Protein AF-Q85T94-F1 (afdb_monomer_lite)

Organism: NCBI:txid198716

Radius of gyration: 18.17 Å; chains: 1; bounding box: 43×25×51 Å

Sequence (126 aa):
LFFVSFFWAFFHSSLSPAIELGASWPPMGIIAFNPFQIPLLNTAILLASGVTVTWAHHSLMENNHSQTTQGLFFPELLGIYFTILQAYEYIEAPFTIADSVYGSTFFMATGFHGVHVLIGTTFLLI

Secondary structure (DSSP, 8-state):
-HHHHHHHHHHHHHHS--GGGTSSSSPTT--PPPTTTHHHHHHHHHHHHHHHHHHHHHHHHTT-HHHHHHHHHHHHHHHHHHHHHHHHHHHS-SS-TTSHHHHHHHHHHHHHHHHHHHHHHHHHH-

pLDDT: mean 96.87, std 2.61, range [79.0, 98.69]

Foldseek 3Di:
DVLVVLVVLVCVCAVQPDVVQVRHPPGPPADDDDCPPLVVVLVVLVVVLVVLCVQLVVCVVVVNVVSNVVSLVSNLVSLVVSLVSLVVCQVPGPDACPRPSVRVSVCVSVVVVNVVSVVVSVVSVD

InterPro domains:
  IPR000298 Cytochrome c oxidase subunit III-like [PF00510] (1-126)
  IPR000298 Cytochro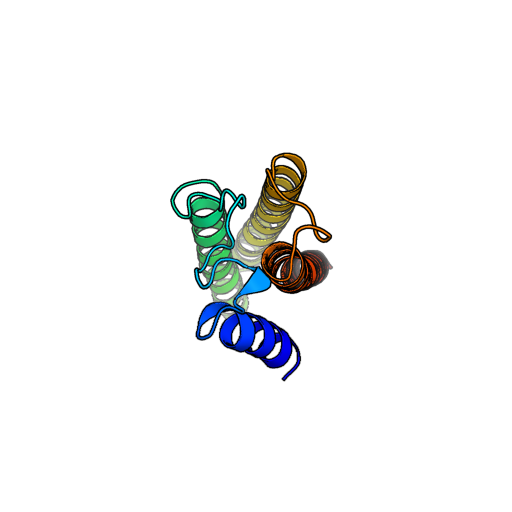me c oxidase subunit III-like [PS50253] (1-126)
  IPR013833 Cytochrome c oxidase, subunit III, 4-helical bundle [G3DSA:1.20.120.80] (1-126)
  IPR024791 Cytochrome c oxidase subunit III [PTHR11403] (1-126)
  IPR033945 Cytochrome c oxidase subunit III domain [cd01665] (8-126)
  IPR035973 Cytochrome c oxidase subunit III-like superfamily [SSF81452] (1-126)

Structure (mmCIF, N/CA/C/O backbone):
data_AF-Q85T94-F1
#
_entry.id   AF-Q85T94-F1
#
loop_
_atom_site.group_PDB
_atom_site.id
_atom_site.type_symbol
_atom_site.label_atom_id
_atom_site.label_alt_id
_atom_site.label_comp_id
_atom_site.label_asym_id
_atom_site.label_entity_id
_atom_site.label_seq_id
_atom_site.pdbx_PDB_ins_code
_atom_site.Cartn_x
_atom_site.Cartn_y
_atom_site.Cartn_z
_atom_site.occupancy
_atom_site.B_iso_or_equiv
_atom_site.auth_seq_id
_atom_site.auth_comp_id
_atom_site.auth_asym_id
_atom_site.auth_atom_id
_atom_site.pdbx_PDB_model_num
ATOM 1 N N . LEU A 1 1 ? 11.370 -11.922 7.538 1.00 84.56 1 LEU A N 1
ATOM 2 C CA . LEU A 1 1 ? 12.243 -12.377 6.426 1.00 84.56 1 LEU A CA 1
ATOM 3 C C . LEU A 1 1 ? 11.520 -12.430 5.080 1.00 84.56 1 LEU A C 1
ATOM 5 O O . LEU A 1 1 ? 12.123 -12.008 4.108 1.00 84.56 1 LEU A O 1
ATOM 9 N N . PHE A 1 2 ? 10.250 -12.856 5.012 1.00 95.25 2 PHE A N 1
ATOM 10 C CA . PHE A 1 2 ? 9.493 -12.936 3.751 1.00 95.25 2 PHE A CA 1
ATOM 11 C C . PHE A 1 2 ? 9.522 -11.640 2.911 1.00 95.25 2 PHE A C 1
ATOM 13 O O . PHE A 1 2 ? 10.172 -11.617 1.872 1.00 95.25 2 PHE A O 1
ATOM 20 N N . PHE A 1 3 ? 8.952 -10.526 3.391 1.00 96.50 3 PHE A N 1
ATOM 21 C CA . PHE A 1 3 ? 8.968 -9.256 2.641 1.00 96.50 3 PHE A CA 1
ATOM 22 C C . PHE A 1 3 ? 10.371 -8.692 2.383 1.00 96.50 3 PHE A C 1
ATOM 24 O O . PHE A 1 3 ? 10.596 -8.061 1.355 1.00 96.50 3 PHE A O 1
ATOM 31 N N . VAL A 1 4 ? 11.336 -8.957 3.272 1.00 97.69 4 VAL A N 1
ATOM 32 C CA . VAL A 1 4 ? 12.732 -8.520 3.088 1.00 97.69 4 VAL A CA 1
ATOM 33 C C . VAL A 1 4 ? 13.315 -9.080 1.789 1.00 97.69 4 VAL A C 1
ATOM 35 O O . VAL A 1 4 ? 14.075 -8.382 1.128 1.00 97.69 4 VAL A O 1
ATOM 38 N N . SER A 1 5 ? 12.921 -10.289 1.377 1.00 97.00 5 SER A N 1
ATOM 39 C CA . SER A 1 5 ? 13.360 -10.860 0.098 1.00 97.00 5 SER A CA 1
ATOM 40 C C . SER A 1 5 ? 12.849 -10.072 -1.117 1.00 97.00 5 SER A C 1
ATOM 42 O O . SER A 1 5 ? 13.618 -9.826 -2.043 1.00 97.00 5 SER A O 1
ATOM 44 N N . PHE A 1 6 ? 11.601 -9.589 -1.089 1.00 97.00 6 PHE A N 1
ATOM 45 C CA . PHE A 1 6 ? 11.049 -8.750 -2.158 1.00 97.00 6 PHE A CA 1
ATOM 46 C C . PHE A 1 6 ? 11.714 -7.375 -2.206 1.00 97.00 6 PHE A C 1
ATOM 48 O O . PHE A 1 6 ? 12.089 -6.913 -3.282 1.00 97.00 6 PHE A O 1
ATOM 55 N N . PHE A 1 7 ? 11.935 -6.751 -1.045 1.00 97.44 7 PHE A N 1
ATOM 56 C CA . PHE A 1 7 ? 12.685 -5.497 -0.971 1.00 97.44 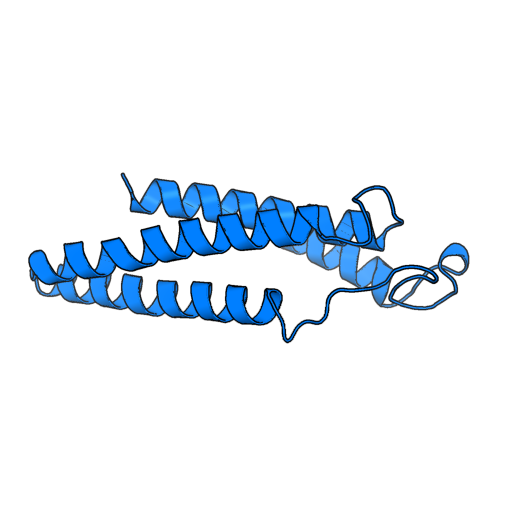7 PHE A CA 1
ATOM 57 C C . PHE A 1 7 ? 14.119 -5.670 -1.464 1.00 97.44 7 PHE A C 1
ATOM 59 O O . PHE A 1 7 ? 14.617 -4.826 -2.202 1.00 97.44 7 PHE A O 1
ATOM 66 N N . TRP A 1 8 ? 14.775 -6.774 -1.110 1.00 98.00 8 TRP A N 1
ATOM 67 C CA . TRP A 1 8 ? 16.114 -7.065 -1.602 1.00 98.00 8 TRP A CA 1
ATOM 68 C C . TRP A 1 8 ? 16.138 -7.207 -3.128 1.00 98.00 8 TRP A C 1
ATOM 70 O O . TRP A 1 8 ? 16.974 -6.574 -3.767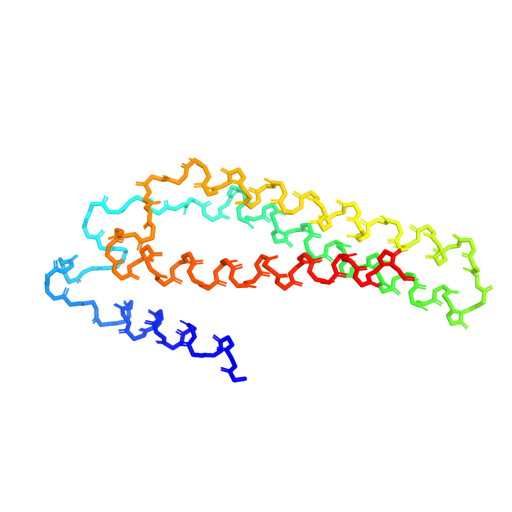 1.00 98.00 8 TRP A O 1
ATOM 80 N N . ALA A 1 9 ? 15.196 -7.945 -3.723 1.00 97.50 9 ALA A N 1
ATOM 81 C CA . ALA A 1 9 ? 15.084 -8.066 -5.177 1.00 97.50 9 ALA A CA 1
ATOM 82 C C . ALA A 1 9 ? 14.865 -6.703 -5.868 1.00 97.50 9 ALA A C 1
ATOM 84 O O . ALA A 1 9 ? 15.521 -6.403 -6.870 1.00 97.50 9 ALA A O 1
ATOM 85 N N . PHE A 1 10 ? 14.001 -5.852 -5.304 1.00 98.06 10 PHE A N 1
ATOM 86 C CA . PHE A 1 10 ? 13.780 -4.485 -5.784 1.00 98.06 10 PHE A CA 1
ATOM 87 C C . PHE A 1 10 ? 15.051 -3.631 -5.699 1.00 98.06 10 PHE A C 1
ATOM 89 O O . PHE A 1 10 ? 15.449 -3.019 -6.690 1.00 98.06 10 PHE A O 1
ATOM 96 N N . PHE A 1 11 ? 15.723 -3.595 -4.545 1.00 98.06 11 PHE A N 1
ATOM 97 C CA . PHE A 1 11 ? 16.928 -2.781 -4.358 1.00 98.06 11 PHE A CA 1
ATOM 98 C C . PHE A 1 11 ? 18.100 -3.278 -5.199 1.00 98.06 11 PHE A C 1
ATOM 100 O O . PHE A 1 11 ? 18.819 -2.466 -5.771 1.00 98.06 11 PHE A O 1
ATOM 107 N N . HIS A 1 12 ? 18.270 -4.593 -5.333 1.00 97.25 12 HIS A N 1
ATOM 108 C CA . HIS A 1 12 ? 19.293 -5.166 -6.203 1.00 97.25 12 HIS A CA 1
ATOM 109 C C . HIS A 1 12 ? 19.117 -4.697 -7.654 1.00 97.25 12 HIS A C 1
ATOM 111 O O . HIS A 1 12 ? 20.083 -4.277 -8.285 1.00 97.25 12 HIS A O 1
ATOM 117 N N . SER A 1 13 ? 17.875 -4.701 -8.147 1.00 96.31 13 SER A N 1
ATOM 118 C CA . SER A 1 13 ? 17.554 -4.338 -9.533 1.00 96.31 13 SER A CA 1
ATOM 119 C C . SER A 1 13 ? 17.557 -2.827 -9.786 1.00 96.31 13 SER A C 1
ATOM 121 O O . SER A 1 13 ? 17.919 -2.387 -10.873 1.00 96.31 13 SER A O 1
ATOM 123 N N . SER A 1 14 ? 17.161 -2.025 -8.793 1.00 96.94 14 SER A N 1
ATOM 124 C CA . SER A 1 14 ? 17.019 -0.568 -8.933 1.00 96.94 14 SER A CA 1
ATOM 125 C C . SER A 1 14 ? 18.298 0.220 -8.654 1.00 96.94 14 SER A C 1
ATOM 127 O O . SER A 1 14 ? 18.511 1.255 -9.279 1.00 96.94 14 SER A O 1
ATOM 129 N N . LEU A 1 15 ? 19.162 -0.250 -7.746 1.00 97.38 15 LEU A N 1
ATOM 130 C CA . LEU A 1 15 ? 20.400 0.454 -7.382 1.00 97.38 15 LEU A CA 1
ATOM 131 C C . LEU A 1 15 ? 21.542 0.228 -8.381 1.00 97.38 15 LEU A C 1
ATOM 133 O O . LEU A 1 15 ? 22.459 1.041 -8.446 1.00 97.38 15 LEU A O 1
ATOM 137 N N . SER A 1 16 ? 21.490 -0.857 -9.156 1.00 95.94 16 SER A N 1
ATOM 138 C CA . SER A 1 16 ? 22.441 -1.143 -10.235 1.00 95.94 16 SER A CA 1
ATOM 139 C C . SER A 1 16 ? 21.705 -1.691 -11.468 1.00 95.94 16 SER A C 1
ATOM 141 O O . SER A 1 16 ? 21.829 -2.8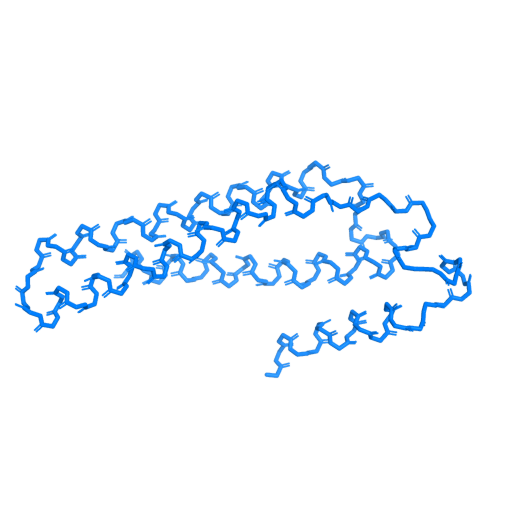83 -11.764 1.00 95.94 16 SER A O 1
ATOM 143 N N . PRO A 1 17 ? 20.922 -0.856 -12.184 1.00 95.12 17 PRO A N 1
ATOM 144 C CA . PRO A 1 17 ? 20.113 -1.312 -13.310 1.00 95.12 17 PRO A CA 1
ATOM 145 C C . PRO A 1 17 ? 20.972 -1.914 -14.422 1.00 95.12 17 PRO A C 1
ATOM 147 O O . PRO A 1 17 ? 21.982 -1.336 -14.826 1.00 95.12 17 PRO A O 1
ATOM 150 N N . ALA A 1 18 ? 20.550 -3.071 -14.930 1.00 94.06 18 ALA A N 1
ATOM 151 C CA . ALA A 1 18 ? 21.230 -3.748 -16.027 1.00 94.06 18 ALA A CA 1
ATOM 152 C C . ALA A 1 18 ? 21.216 -2.894 -17.313 1.00 94.06 18 ALA A C 1
ATOM 154 O O . ALA A 1 18 ? 20.323 -2.065 -17.525 1.00 94.06 18 ALA A O 1
ATOM 155 N N . ILE A 1 19 ? 22.201 -3.096 -18.191 1.00 94.12 19 ILE A N 1
ATOM 156 C CA . ILE A 1 19 ? 22.352 -2.303 -19.425 1.00 94.12 19 ILE A CA 1
ATOM 157 C C . ILE A 1 19 ? 21.159 -2.536 -20.359 1.00 94.12 19 ILE A C 1
ATOM 159 O O . ILE A 1 19 ? 20.683 -1.607 -21.007 1.00 94.12 19 ILE A O 1
ATOM 163 N N . GLU A 1 20 ? 20.614 -3.750 -20.354 1.00 92.50 20 GLU A N 1
ATOM 164 C CA . GLU A 1 20 ? 19.430 -4.171 -21.102 1.00 92.50 20 GLU A CA 1
ATOM 165 C C . GLU A 1 20 ? 18.166 -3.393 -20.697 1.00 92.50 20 GLU A C 1
ATOM 167 O O . GLU A 1 20 ? 17.220 -3.319 -21.476 1.00 92.50 20 GLU A O 1
ATOM 172 N N . LEU A 1 21 ? 18.154 -2.779 -19.506 1.00 90.56 21 LEU A N 1
ATOM 173 C CA . LEU A 1 21 ? 17.069 -1.918 -19.015 1.00 90.56 21 LEU A CA 1
ATOM 174 C C . LEU A 1 21 ? 17.268 -0.433 -19.376 1.00 90.56 21 LEU A C 1
ATOM 176 O O . LEU A 1 21 ? 16.432 0.403 -19.028 1.00 90.56 21 LEU A O 1
ATOM 180 N N . GLY A 1 22 ? 18.373 -0.094 -20.050 1.00 90.88 22 GLY A N 1
ATOM 181 C CA . GLY A 1 22 ? 18.784 1.278 -20.353 1.00 90.88 22 GLY A CA 1
ATOM 182 C C . GLY A 1 22 ? 19.710 1.906 -19.307 1.00 90.88 22 GLY A C 1
ATOM 183 O O . GLY A 1 22 ? 19.925 3.114 -19.355 1.00 90.88 22 GLY A O 1
ATOM 184 N N . ALA A 1 23 ? 20.246 1.114 -18.364 1.00 93.25 23 ALA A N 1
ATOM 185 C CA . ALA A 1 23 ? 21.072 1.584 -17.243 1.00 93.25 23 ALA A CA 1
ATOM 186 C C . ALA A 1 23 ? 20.402 2.690 -16.391 1.00 93.25 23 ALA A C 1
ATOM 188 O O . ALA A 1 23 ? 21.077 3.505 -15.761 1.00 93.25 23 ALA A O 1
ATOM 189 N N . SER A 1 24 ? 19.064 2.715 -16.363 1.00 95.19 24 SER A N 1
ATOM 190 C CA . SER A 1 24 ? 18.251 3.661 -15.598 1.00 95.19 24 SER A CA 1
ATOM 191 C C . SER A 1 24 ? 17.143 2.954 -14.822 1.00 95.19 24 SER A C 1
ATOM 193 O O . SER A 1 24 ? 16.726 1.846 -15.164 1.00 95.19 24 SER A O 1
ATOM 195 N N . TRP A 1 25 ? 16.648 3.618 -13.777 1.00 96.06 25 TRP A N 1
ATOM 196 C CA . TRP A 1 25 ? 15.478 3.181 -13.023 1.00 96.06 25 TRP A CA 1
ATOM 197 C C . TRP A 1 25 ? 14.481 4.342 -12.871 1.00 96.06 25 TRP A C 1
ATOM 199 O O . TRP A 1 25 ? 14.880 5.394 -12.366 1.00 96.06 25 TRP A O 1
ATOM 209 N N . PRO A 1 26 ? 13.200 4.185 -13.255 1.00 96.69 26 PRO A N 1
ATOM 210 C CA . PRO A 1 26 ? 12.595 3.007 -13.888 1.00 96.69 26 PRO A CA 1
ATOM 211 C C . PRO A 1 26 ? 13.237 2.637 -15.245 1.00 96.69 26 PRO A C 1
ATOM 213 O O . PRO A 1 26 ? 13.871 3.496 -15.871 1.00 96.69 26 PRO A O 1
ATOM 216 N N . PRO A 1 27 ? 13.110 1.372 -15.695 1.00 95.81 27 PRO A N 1
ATOM 217 C CA . PRO A 1 27 ? 13.572 0.953 -17.017 1.00 95.81 27 PRO A CA 1
ATOM 218 C C . PRO A 1 27 ? 12.952 1.782 -18.145 1.00 95.81 27 PRO A C 1
ATOM 220 O O . PRO A 1 27 ? 11.819 2.261 -18.033 1.00 95.81 27 PRO A O 1
ATOM 223 N N . MET A 1 28 ? 13.678 1.929 -19.253 1.00 90.06 28 MET A N 1
ATOM 224 C CA . MET A 1 28 ? 13.192 2.672 -20.419 1.00 90.06 28 MET A CA 1
ATOM 225 C C . MET A 1 28 ? 11.851 2.107 -20.921 1.00 90.06 28 MET A C 1
ATOM 227 O O . MET A 1 28 ? 11.716 0.906 -21.130 1.00 90.06 28 MET A O 1
ATOM 231 N N . GLY A 1 29 ? 10.861 2.982 -21.126 1.00 91.06 29 GLY A N 1
ATOM 232 C CA . GLY A 1 29 ? 9.518 2.606 -21.588 1.00 91.06 29 GLY A CA 1
ATOM 233 C C . GLY A 1 29 ? 8.504 2.329 -20.474 1.00 91.06 29 GLY A C 1
ATOM 234 O O . GLY A 1 29 ? 7.309 2.297 -20.755 1.00 91.06 29 GLY A O 1
ATOM 235 N N . ILE A 1 30 ? 8.938 2.208 -19.214 1.00 95.88 30 ILE A N 1
ATOM 236 C CA . ILE A 1 30 ? 8.031 2.087 -18.067 1.00 95.88 30 ILE A CA 1
ATOM 237 C C . ILE A 1 30 ? 7.583 3.472 -17.595 1.00 95.88 30 ILE A C 1
ATOM 239 O O . ILE A 1 30 ? 8.402 4.322 -17.240 1.00 95.88 30 ILE A O 1
ATOM 243 N N . ILE A 1 31 ? 6.267 3.673 -17.521 1.00 96.12 31 ILE A N 1
ATOM 244 C CA . ILE A 1 31 ? 5.651 4.855 -16.911 1.00 96.12 31 ILE A CA 1
ATOM 245 C C . ILE A 1 31 ? 5.226 4.482 -15.488 1.00 96.12 31 ILE A C 1
ATOM 247 O O . ILE A 1 31 ? 4.241 3.779 -15.286 1.00 96.12 31 ILE A O 1
ATOM 251 N N . ALA A 1 32 ? 5.993 4.925 -14.494 1.00 95.38 32 ALA A N 1
ATOM 252 C CA . ALA A 1 32 ? 5.689 4.665 -13.089 1.00 95.38 32 ALA A CA 1
ATOM 253 C C . ALA A 1 32 ? 4.477 5.478 -12.600 1.00 95.38 32 ALA A C 1
ATOM 255 O O . ALA A 1 32 ? 4.229 6.591 -13.071 1.00 95.38 32 ALA A O 1
ATOM 256 N N . PHE A 1 33 ? 3.763 4.952 -11.601 1.00 95.19 33 PHE A N 1
ATOM 257 C CA . PHE A 1 33 ? 2.690 5.689 -10.933 1.00 95.19 33 PHE A CA 1
ATOM 258 C C . PHE A 1 33 ? 3.197 6.955 -10.242 1.00 95.19 33 PHE A C 1
ATOM 260 O O . PHE A 1 33 ? 4.299 6.994 -9.691 1.00 95.19 33 PHE A O 1
ATOM 267 N N . ASN A 1 34 ? 2.346 7.982 -10.206 1.00 96.94 34 ASN A N 1
ATOM 268 C CA . ASN A 1 34 ? 2.592 9.158 -9.386 1.00 96.94 34 ASN A CA 1
ATOM 269 C C . ASN A 1 34 ? 2.295 8.826 -7.909 1.00 96.94 34 ASN A C 1
ATOM 271 O O . ASN A 1 34 ? 1.138 8.552 -7.573 1.00 96.94 34 ASN A O 1
ATOM 275 N N . PRO A 1 35 ? 3.287 8.902 -7.003 1.00 96.69 35 PRO A N 1
ATOM 276 C CA . PRO A 1 35 ? 3.094 8.532 -5.603 1.00 96.69 35 PRO A CA 1
ATOM 277 C C . PRO A 1 35 ? 2.118 9.452 -4.859 1.00 96.69 35 PRO A C 1
ATOM 279 O O . PRO A 1 35 ? 1.584 9.048 -3.835 1.00 96.69 35 PRO A O 1
ATOM 282 N N . PHE A 1 36 ? 1.848 10.663 -5.359 1.00 97.69 36 PHE A N 1
ATOM 283 C CA . PHE A 1 36 ? 0.948 11.635 -4.725 1.00 97.69 36 PHE A CA 1
ATOM 284 C C . PHE A 1 36 ? -0.536 11.450 -5.086 1.00 97.69 36 PHE A C 1
ATOM 286 O O . PHE A 1 36 ? -1.363 12.275 -4.702 1.00 97.69 36 PHE A O 1
ATOM 293 N N . GLN A 1 37 ? -0.883 10.401 -5.834 1.00 96.69 37 GLN A N 1
ATOM 294 C CA . GLN A 1 37 ? -2.264 10.079 -6.206 1.00 96.69 37 GLN A CA 1
ATOM 295 C C . GLN A 1 37 ? -2.821 8.957 -5.310 1.00 96.69 37 GLN A C 1
ATOM 297 O O . GLN A 1 37 ? -2.787 9.062 -4.083 1.00 96.69 37 GLN A O 1
ATOM 302 N N . ILE A 1 38 ? -3.332 7.880 -5.912 1.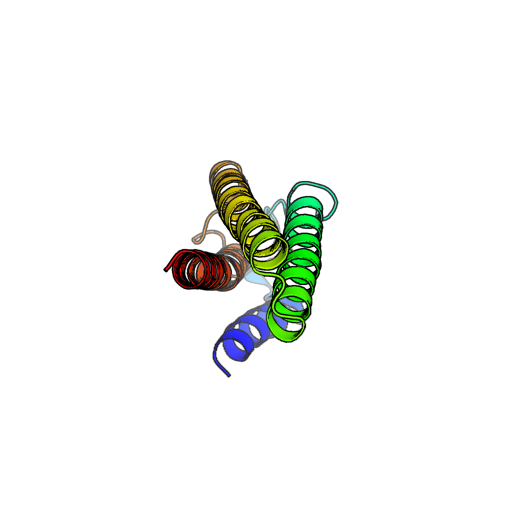00 96.81 38 ILE A N 1
ATOM 303 C CA . ILE A 1 38 ? -3.896 6.724 -5.206 1.00 96.81 38 ILE A CA 1
ATOM 304 C C . ILE A 1 38 ? -2.910 6.115 -4.188 1.00 96.81 38 ILE A C 1
ATOM 306 O O . ILE A 1 38 ? -3.356 5.850 -3.070 1.00 96.81 38 ILE A O 1
ATOM 310 N N . PRO A 1 39 ? -1.590 5.996 -4.455 1.00 98.06 39 PRO A N 1
ATOM 311 C CA . PRO A 1 39 ? -0.653 5.469 -3.458 1.00 98.06 39 PRO A CA 1
ATOM 312 C C . PRO A 1 39 ? -0.629 6.267 -2.142 1.00 98.06 39 PRO A C 1
ATOM 314 O O . PRO A 1 39 ? -0.603 5.690 -1.048 1.00 98.06 39 PRO A O 1
ATOM 317 N N . LEU A 1 40 ? -0.689 7.603 -2.220 1.00 98.38 40 LEU A N 1
ATOM 318 C CA . LEU A 1 40 ? -0.746 8.464 -1.037 1.00 98.38 40 LEU A CA 1
ATOM 319 C C . LEU A 1 40 ? -2.071 8.298 -0.290 1.00 98.38 40 LEU A C 1
ATOM 321 O O . LEU A 1 40 ? -2.077 8.213 0.939 1.00 98.38 40 LEU A O 1
ATOM 325 N N . LEU A 1 41 ? -3.185 8.212 -1.022 1.00 98.31 41 LEU A N 1
ATOM 326 C CA . LEU A 1 41 ? -4.499 7.961 -0.433 1.00 98.31 41 LEU A CA 1
ATOM 327 C C . LEU A 1 41 ? -4.527 6.615 0.308 1.00 98.31 41 LEU A C 1
ATOM 329 O O . LEU A 1 41 ? -4.946 6.565 1.462 1.00 98.31 41 LEU A O 1
ATOM 333 N N . ASN A 1 42 ? -4.010 5.551 -0.307 1.00 98.38 42 ASN A N 1
ATOM 334 C CA . ASN A 1 42 ? -3.896 4.226 0.304 1.00 98.38 42 ASN A CA 1
ATOM 335 C C . ASN A 1 42 ? -3.044 4.249 1.579 1.00 98.38 42 ASN A C 1
ATOM 337 O O . ASN A 1 42 ? -3.411 3.637 2.583 1.00 98.38 42 ASN A O 1
ATOM 341 N N . THR A 1 43 ? -1.958 5.025 1.588 1.00 98.38 43 THR A N 1
ATOM 342 C CA . THR A 1 43 ? -1.145 5.234 2.796 1.00 98.38 43 THR A CA 1
ATOM 343 C C . THR A 1 43 ? -1.953 5.914 3.904 1.00 98.38 43 THR A C 1
ATOM 345 O O . THR A 1 43 ? -1.944 5.457 5.047 1.00 98.38 43 THR A O 1
ATOM 348 N N . ALA A 1 44 ? -2.690 6.980 3.581 1.00 98.62 44 ALA A N 1
ATOM 349 C CA . ALA A 1 44 ? -3.525 7.688 4.550 1.00 98.62 44 ALA A CA 1
ATOM 350 C C . ALA A 1 44 ? -4.638 6.793 5.125 1.00 98.62 44 ALA A C 1
ATOM 352 O O . ALA A 1 44 ? -4.893 6.834 6.328 1.00 98.62 44 ALA A O 1
ATOM 353 N N . ILE A 1 45 ? -5.251 5.945 4.292 1.00 98.56 45 ILE A N 1
ATOM 354 C CA . ILE A 1 45 ? -6.273 4.969 4.698 1.00 98.56 45 ILE A CA 1
ATOM 355 C C . ILE A 1 45 ? -5.713 3.982 5.728 1.00 98.56 45 ILE A C 1
ATOM 357 O O . ILE A 1 45 ? -6.328 3.788 6.776 1.00 98.56 45 ILE A O 1
ATOM 361 N N . LEU A 1 46 ? -4.541 3.389 5.468 1.00 98.31 46 LEU A N 1
ATOM 362 C CA . LEU A 1 46 ? -3.922 2.428 6.390 1.00 98.31 46 LEU A CA 1
ATOM 363 C C . LEU A 1 46 ? -3.442 3.081 7.696 1.00 98.31 46 LEU A C 1
ATOM 365 O O . LEU A 1 46 ? -3.510 2.470 8.760 1.00 98.31 46 LEU A O 1
ATOM 369 N N . LEU A 1 47 ? -2.990 4.337 7.655 1.00 98.62 47 LEU A N 1
ATOM 370 C CA . LEU A 1 47 ? -2.662 5.076 8.878 1.00 98.62 47 LEU A CA 1
ATOM 371 C C . LEU A 1 47 ? -3.921 5.381 9.703 1.00 98.62 47 LEU A C 1
ATOM 373 O O . LEU A 1 47 ? -3.919 5.202 10.922 1.00 98.62 47 LEU A O 1
ATOM 377 N N . ALA A 1 48 ? -5.014 5.788 9.052 1.00 98.44 48 ALA A N 1
ATOM 378 C CA . ALA A 1 48 ? -6.292 6.040 9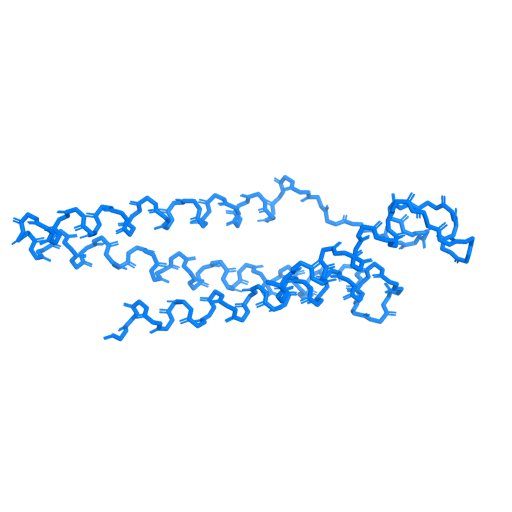.713 1.00 98.44 48 ALA A CA 1
ATOM 379 C C . ALA A 1 48 ? -6.907 4.763 10.317 1.00 98.44 48 ALA A C 1
ATOM 381 O O . ALA A 1 48 ? -7.460 4.807 11.422 1.00 98.44 48 ALA A O 1
ATOM 382 N N . SER A 1 49 ? -6.773 3.611 9.649 1.00 98.12 49 SER A N 1
ATOM 383 C CA . SER A 1 49 ? -7.205 2.325 10.213 1.00 98.12 49 SER A CA 1
ATOM 384 C C . SER A 1 49 ? -6.387 1.949 11.457 1.00 98.12 49 SER A C 1
ATOM 386 O O . SER A 1 49 ? -6.952 1.499 12.451 1.00 98.12 49 SER A O 1
ATOM 388 N N . GLY A 1 50 ? -5.082 2.243 11.470 1.00 98.19 50 GLY A N 1
ATOM 389 C CA . GLY A 1 50 ? -4.225 2.083 12.650 1.00 98.19 50 GLY A CA 1
ATOM 390 C C . GLY A 1 50 ? -4.670 2.925 13.855 1.00 98.19 50 GLY A C 1
ATOM 391 O O . GLY A 1 50 ? -4.669 2.449 14.993 1.00 98.19 50 GLY A O 1
ATOM 392 N N . VAL A 1 51 ? -5.112 4.164 13.625 1.00 98.44 51 VAL A N 1
ATOM 393 C CA . VAL A 1 51 ? -5.647 5.030 14.692 1.00 98.44 51 VAL A CA 1
ATOM 394 C C . VAL A 1 51 ? -6.963 4.477 15.242 1.00 98.44 51 VAL A C 1
ATOM 396 O O . VAL A 1 51 ? -7.139 4.384 16.457 1.00 98.44 51 VAL A O 1
ATOM 399 N N . THR A 1 52 ? -7.882 4.078 14.364 1.00 97.75 52 THR A N 1
ATOM 400 C CA . THR A 1 52 ? -9.219 3.608 14.765 1.00 97.75 52 THR A CA 1
ATOM 401 C C . THR A 1 52 ? -9.183 2.248 15.467 1.00 97.75 52 THR A C 1
ATOM 403 O O . THR A 1 52 ? -9.867 2.081 16.476 1.00 97.75 52 THR A O 1
ATOM 406 N N . VAL A 1 53 ? -8.308 1.320 15.058 1.00 98.06 53 VAL A N 1
ATOM 407 C CA . VAL A 1 53 ? -8.114 0.056 15.794 1.00 98.06 53 VAL A CA 1
ATOM 408 C C . VAL A 1 53 ? -7.468 0.286 17.166 1.00 98.06 53 VAL A C 1
ATOM 410 O O . VAL A 1 53 ? -7.816 -0.380 18.139 1.00 98.06 53 VAL A O 1
ATOM 413 N N . THR A 1 54 ? -6.577 1.278 17.286 1.00 98.25 54 THR A N 1
ATOM 414 C CA . THR A 1 54 ? -5.986 1.663 18.579 1.00 98.25 54 THR A CA 1
ATOM 415 C C . THR A 1 54 ? -7.046 2.244 19.514 1.00 98.25 54 THR A C 1
ATOM 417 O O . THR A 1 54 ? -7.087 1.895 20.694 1.00 98.25 54 THR A O 1
ATOM 420 N N . TRP A 1 55 ? -7.954 3.072 18.993 1.00 98.31 55 TRP A N 1
ATOM 421 C CA . TRP A 1 55 ? -9.119 3.546 19.742 1.00 98.31 55 TRP A CA 1
ATOM 422 C C . TRP A 1 55 ? -10.001 2.383 20.213 1.00 98.31 55 TRP A C 1
ATOM 424 O O . TRP A 1 55 ? -10.318 2.316 21.402 1.00 98.31 55 TRP A O 1
ATOM 434 N N . ALA A 1 56 ? -10.310 1.423 19.336 1.00 98.00 56 ALA A N 1
ATOM 435 C CA . ALA A 1 56 ? -11.079 0.237 19.706 1.00 98.00 56 ALA A CA 1
ATOM 436 C C . ALA A 1 56 ? -10.419 -0.562 20.842 1.00 98.00 56 ALA A C 1
ATOM 438 O O . ALA A 1 56 ? -11.094 -0.969 21.791 1.00 98.00 56 ALA A O 1
ATOM 439 N N . HIS A 1 57 ? -9.096 -0.736 20.768 1.00 98.06 57 HIS A N 1
ATOM 440 C CA . HIS A 1 57 ? -8.304 -1.413 21.790 1.00 98.06 57 HIS A CA 1
ATOM 441 C C . HIS A 1 57 ? -8.361 -0.685 23.141 1.00 98.06 57 HIS A C 1
ATOM 443 O O . HIS A 1 57 ? -8.635 -1.314 24.163 1.00 98.06 57 HIS A O 1
ATOM 449 N N . HIS A 1 58 ? -8.177 0.638 23.164 1.00 98.31 58 HIS A N 1
ATOM 450 C CA . HIS A 1 58 ? -8.290 1.417 24.401 1.00 98.31 58 HIS A CA 1
ATOM 451 C C . HIS A 1 58 ? -9.702 1.377 24.991 1.00 98.31 58 HIS A C 1
ATOM 453 O O . HIS A 1 58 ? -9.853 1.145 26.188 1.00 98.31 58 HIS A O 1
ATOM 459 N N . SER A 1 59 ? -10.740 1.503 24.160 1.00 98.25 59 SER A N 1
ATOM 460 C CA . SER A 1 59 ? -12.129 1.366 24.614 1.00 98.25 59 SER A CA 1
ATOM 461 C C . SER A 1 59 ? -12.424 -0.018 25.192 1.00 98.25 59 SER A C 1
ATOM 463 O O . SER A 1 59 ? -13.156 -0.121 26.174 1.00 98.25 59 SER A O 1
ATOM 465 N N . LEU A 1 60 ? -11.813 -1.075 24.644 1.00 98.06 60 LEU A N 1
ATOM 466 C CA . LEU A 1 60 ? -11.966 -2.430 25.172 1.00 98.06 60 LEU A CA 1
ATOM 467 C C . LEU A 1 60 ? -11.329 -2.564 26.560 1.00 98.06 60 LEU A C 1
ATOM 469 O O . LEU A 1 60 ? -11.952 -3.128 27.457 1.00 98.06 60 LEU A O 1
ATOM 473 N N . MET A 1 61 ? -10.128 -2.010 26.761 1.00 98.25 61 MET A N 1
ATOM 474 C CA . MET A 1 61 ? -9.463 -2.000 28.074 1.00 98.25 61 MET A CA 1
ATOM 475 C C . MET A 1 61 ? -10.264 -1.230 29.136 1.00 98.25 61 MET A C 1
ATOM 477 O O . MET A 1 61 ? -10.214 -1.570 30.316 1.00 98.25 61 MET A O 1
ATOM 481 N N . GLU A 1 62 ? -11.035 -0.224 28.722 1.00 98.19 62 GLU A N 1
ATOM 482 C CA . GLU A 1 62 ? -11.938 0.549 29.583 1.00 98.19 62 GLU A CA 1
ATOM 483 C C . GLU A 1 62 ? -13.322 -0.107 29.769 1.00 98.19 62 GLU A C 1
ATOM 485 O O . GLU A 1 62 ? -14.192 0.465 30.425 1.00 98.19 62 GLU A O 1
ATOM 490 N N . ASN A 1 63 ? -13.543 -1.314 29.231 1.00 98.00 63 ASN A N 1
ATOM 491 C CA . ASN A 1 63 ? -14.834 -2.021 29.205 1.00 98.00 63 ASN A CA 1
ATOM 492 C C . ASN A 1 63 ? -15.965 -1.242 28.497 1.00 98.00 63 ASN A C 1
ATOM 494 O O . ASN A 1 63 ? -17.152 -1.484 28.734 1.00 98.00 63 ASN A O 1
ATOM 498 N N . ASN A 1 64 ? -15.623 -0.310 27.605 1.00 97.94 64 ASN A N 1
ATOM 499 C CA . ASN A 1 64 ? -16.583 0.461 26.824 1.00 97.94 64 ASN A CA 1
ATOM 500 C C . ASN A 1 64 ? -16.910 -0.246 25.500 1.00 97.94 64 ASN A C 1
ATOM 502 O O . ASN A 1 64 ? -16.412 0.110 24.431 1.00 97.94 64 ASN A O 1
ATOM 506 N N . HIS A 1 65 ? -17.784 -1.250 25.577 1.00 96.00 65 HIS A N 1
ATOM 507 C CA . HIS A 1 65 ? -18.117 -2.108 24.437 1.00 96.00 65 HIS A CA 1
ATOM 508 C C . HIS A 1 65 ? -18.722 -1.364 23.238 1.00 96.00 65 HIS A C 1
ATOM 510 O O . HIS A 1 65 ? -18.437 -1.732 22.102 1.00 96.00 65 HIS A O 1
ATOM 516 N N . SER A 1 66 ? -19.522 -0.313 23.455 1.00 97.31 66 SER A N 1
ATOM 517 C CA . SER A 1 66 ? -20.126 0.432 22.340 1.00 97.31 66 SER A CA 1
ATOM 518 C C . SER A 1 66 ? -19.063 1.150 21.506 1.00 97.31 66 SER A C 1
ATOM 520 O O . SER A 1 66 ? -19.100 1.093 20.277 1.00 97.31 66 SER A O 1
ATOM 522 N N . GLN A 1 67 ? -18.079 1.767 22.168 1.00 97.69 67 GLN A N 1
ATOM 523 C CA . GLN A 1 67 ? -16.942 2.406 21.511 1.00 97.69 67 GLN A CA 1
ATOM 524 C C . GLN A 1 67 ? -15.985 1.380 20.899 1.00 97.69 67 GLN A C 1
ATOM 526 O O . GLN A 1 67 ? -15.475 1.625 19.812 1.00 97.69 67 GLN A O 1
ATOM 531 N N . THR A 1 68 ? -15.791 0.210 21.517 1.00 97.75 68 THR A N 1
ATOM 532 C CA . THR A 1 68 ? -15.010 -0.878 20.905 1.00 97.75 68 THR A CA 1
ATOM 533 C C . THR A 1 68 ? -15.616 -1.324 19.579 1.00 97.75 68 THR A C 1
ATOM 535 O O . THR A 1 68 ? -14.910 -1.363 18.575 1.00 97.75 68 THR A O 1
ATOM 538 N N . THR A 1 69 ? -16.919 -1.622 19.544 1.00 96.19 69 THR A N 1
ATOM 539 C CA . THR A 1 69 ? -17.587 -2.056 18.308 1.00 96.19 69 THR A CA 1
ATOM 540 C C . THR A 1 69 ? -17.560 -0.956 17.247 1.00 96.19 69 THR A C 1
ATOM 542 O O . THR A 1 69 ? -17.269 -1.231 16.086 1.00 96.19 69 THR A O 1
ATOM 545 N N . GLN A 1 70 ? -17.792 0.303 17.636 1.00 95.56 70 GLN A N 1
ATOM 546 C CA . GLN A 1 70 ? -17.694 1.433 16.711 1.00 95.56 70 GLN A CA 1
ATOM 547 C C . GLN A 1 70 ? -16.263 1.627 16.182 1.00 95.56 70 GLN A C 1
ATOM 549 O O . GLN A 1 70 ? -16.074 1.911 15.001 1.00 95.56 70 GLN A O 1
ATOM 554 N N . GLY A 1 71 ? -15.258 1.464 17.040 1.00 96.75 71 GLY A N 1
ATOM 555 C CA . GLY A 1 71 ? -13.851 1.585 16.683 1.00 96.75 71 GLY A CA 1
ATOM 556 C C . GLY A 1 71 ? -13.375 0.478 15.744 1.00 96.75 71 GLY A C 1
ATOM 557 O O . GLY A 1 71 ? -12.576 0.771 14.863 1.00 96.75 71 GLY A O 1
ATOM 558 N N . LEU A 1 72 ? -13.874 -0.758 15.887 1.00 96.56 72 LEU A N 1
ATOM 559 C CA . LEU A 1 72 ? -13.547 -1.891 15.001 1.00 96.56 72 LEU A CA 1
ATOM 560 C C . LEU A 1 72 ? -14.216 -1.797 13.623 1.00 96.56 72 LEU A C 1
ATOM 562 O O . LEU A 1 72 ? -13.624 -2.205 12.626 1.00 96.56 72 LEU A O 1
ATOM 566 N N . PHE A 1 73 ? -15.390 -1.172 13.543 1.00 96.56 73 PHE A N 1
ATOM 567 C CA . PHE A 1 73 ? -16.117 -0.999 12.284 1.00 96.56 73 PHE A CA 1
ATOM 568 C C . PHE A 1 73 ? -15.341 -0.181 11.232 1.00 96.56 73 PHE A C 1
ATOM 570 O O . PHE A 1 73 ? -15.379 -0.482 10.038 1.00 96.56 73 PHE A O 1
ATOM 577 N N . PHE A 1 74 ? -14.618 0.865 11.647 1.00 96.81 74 PHE A N 1
ATOM 578 C CA . PHE A 1 74 ? -13.901 1.734 10.706 1.00 96.81 74 PHE A CA 1
ATOM 579 C C . PHE A 1 74 ? -12.694 1.060 10.023 1.00 96.81 74 PHE A C 1
ATOM 581 O O . PHE A 1 74 ? -12.599 1.168 8.798 1.00 96.81 74 PHE A O 1
ATOM 588 N N . PRO A 1 75 ? -11.781 0.361 10.730 1.00 96.56 75 PRO A N 1
ATOM 589 C CA . PRO A 1 75 ? -10.699 -0.402 10.113 1.00 96.56 75 PRO A CA 1
ATOM 590 C C . PRO A 1 75 ? -11.168 -1.408 9.061 1.00 96.56 75 PRO A C 1
ATOM 592 O O . PRO A 1 75 ? -10.522 -1.523 8.021 1.00 96.56 75 PRO A O 1
ATOM 595 N N . GLU A 1 76 ? -12.286 -2.103 9.296 1.00 96.19 76 GLU A N 1
ATOM 596 C CA . GLU A 1 76 ? -12.864 -3.050 8.334 1.00 96.19 76 GLU A CA 1
ATOM 597 C C . GLU A 1 76 ? -13.266 -2.346 7.032 1.00 96.19 76 GLU A C 1
ATOM 599 O O . GLU A 1 76 ? -12.827 -2.738 5.947 1.00 96.19 76 GLU A O 1
ATOM 604 N N . LEU A 1 77 ? -14.030 -1.252 7.133 1.00 97.62 77 LEU A N 1
ATOM 605 C CA . LEU A 1 77 ? -14.420 -0.443 5.976 1.00 97.62 77 LEU A CA 1
ATOM 606 C C . LEU A 1 77 ? -13.209 0.124 5.229 1.00 97.62 77 LEU A C 1
ATOM 608 O O . LEU A 1 77 ? -13.158 0.079 3.999 1.00 97.62 77 LEU A O 1
ATOM 612 N N . LEU A 1 78 ? -12.229 0.650 5.965 1.00 98.38 78 LEU A N 1
ATOM 613 C CA . LEU A 1 78 ? -11.010 1.219 5.395 1.00 98.38 78 LEU A CA 1
ATOM 614 C C . LEU A 1 78 ? -10.153 0.149 4.703 1.00 98.38 78 LEU A C 1
ATOM 616 O O . LEU A 1 78 ? -9.599 0.420 3.640 1.00 98.38 78 LEU A O 1
ATOM 620 N N . GLY A 1 79 ? -10.083 -1.071 5.241 1.00 98.25 79 GLY A N 1
ATOM 621 C CA . GLY A 1 79 ? -9.381 -2.196 4.616 1.00 98.25 79 GLY A CA 1
ATOM 622 C C . GLY A 1 79 ? -10.041 -2.669 3.316 1.00 98.25 79 GLY A C 1
ATOM 623 O O . GLY A 1 79 ? -9.353 -2.910 2.318 1.00 98.25 79 GLY A O 1
ATOM 624 N N . ILE A 1 80 ? -11.377 -2.719 3.275 1.00 98.25 80 ILE A N 1
ATOM 625 C CA . ILE A 1 80 ? -12.125 -2.997 2.037 1.00 98.25 80 ILE A CA 1
ATOM 626 C C . ILE A 1 80 ? -11.881 -1.880 1.016 1.00 98.25 80 ILE A C 1
ATOM 628 O O . ILE A 1 80 ? -11.606 -2.158 -0.151 1.00 98.25 80 ILE A O 1
ATOM 632 N N . TYR A 1 81 ? -11.925 -0.619 1.452 1.00 98.50 81 TYR A N 1
ATOM 633 C CA . TYR A 1 81 ? -11.704 0.525 0.572 1.00 98.50 81 TYR A CA 1
ATOM 634 C C . TYR A 1 81 ? -10.286 0.549 -0.016 1.00 98.50 81 TYR A C 1
ATOM 636 O O . TYR A 1 81 ? -10.138 0.707 -1.228 1.00 98.50 81 TYR A O 1
ATOM 644 N N . PHE A 1 82 ? -9.258 0.291 0.801 1.00 98.69 82 PHE A N 1
ATOM 645 C CA . PHE A 1 82 ? -7.883 0.084 0.335 1.00 98.69 82 PHE A CA 1
ATOM 646 C C . PHE A 1 82 ? -7.816 -1.009 -0.738 1.00 98.69 82 PHE A C 1
ATOM 648 O O . PHE A 1 82 ? -7.210 -0.812 -1.787 1.00 98.69 82 PHE A O 1
ATOM 655 N N . THR A 1 83 ? -8.467 -2.153 -0.503 1.00 98.50 83 THR A N 1
ATOM 656 C CA . THR A 1 83 ? -8.452 -3.285 -1.442 1.00 98.50 83 THR A CA 1
ATOM 657 C C . THR A 1 83 ? -9.057 -2.907 -2.796 1.00 98.50 83 THR A C 1
ATOM 659 O O . THR A 1 83 ? -8.488 -3.236 -3.836 1.00 98.50 83 THR A O 1
ATOM 662 N N . ILE A 1 84 ? -10.182 -2.184 -2.799 1.00 98.62 84 ILE A N 1
ATOM 663 C CA . ILE A 1 84 ? -10.833 -1.708 -4.029 1.00 98.62 84 ILE A CA 1
ATOM 664 C C . ILE A 1 84 ? -9.912 -0.745 -4.786 1.00 98.62 84 ILE A C 1
ATOM 666 O O . ILE A 1 84 ? -9.739 -0.891 -5.995 1.00 98.62 84 ILE A O 1
ATOM 670 N N . LEU A 1 85 ? -9.290 0.209 -4.088 1.00 98.50 85 LEU A N 1
ATOM 671 C CA . LEU A 1 85 ? -8.357 1.157 -4.698 1.00 98.50 85 LEU A CA 1
ATOM 672 C C . LEU A 1 85 ? -7.106 0.466 -5.246 1.00 98.50 85 LEU A C 1
ATOM 674 O O . LEU A 1 85 ? -6.664 0.801 -6.341 1.00 98.50 85 LEU A O 1
ATOM 678 N N . GLN A 1 86 ? -6.557 -0.519 -4.530 1.00 98.50 86 GLN A N 1
ATOM 679 C CA . GLN A 1 86 ? -5.402 -1.284 -4.999 1.00 98.50 86 GLN A CA 1
ATOM 680 C C . GLN A 1 86 ? -5.743 -2.121 -6.240 1.00 98.50 86 GLN A C 1
ATOM 682 O O . GLN A 1 86 ? -4.936 -2.206 -7.163 1.00 98.50 86 GLN A O 1
ATOM 687 N N . ALA A 1 87 ? -6.946 -2.701 -6.300 1.00 98.44 87 ALA A N 1
ATOM 688 C CA . ALA A 1 87 ? -7.428 -3.397 -7.491 1.00 98.44 87 ALA A CA 1
ATOM 689 C C . ALA A 1 87 ? -7.621 -2.437 -8.676 1.00 98.44 87 ALA A C 1
ATOM 691 O O . ALA A 1 87 ? -7.233 -2.766 -9.794 1.00 98.44 87 ALA A O 1
ATOM 692 N N . TYR A 1 88 ? -8.169 -1.244 -8.432 1.00 98.25 88 TYR A N 1
ATOM 693 C CA . TYR A 1 88 ? -8.301 -0.204 -9.453 1.00 98.25 88 TYR A CA 1
ATOM 694 C C . TYR A 1 88 ? -6.933 0.244 -9.988 1.00 98.25 88 TYR A C 1
ATOM 696 O O . TYR A 1 88 ? -6.744 0.316 -11.198 1.00 98.25 88 TYR A O 1
ATOM 704 N N . GLU A 1 89 ? -5.951 0.457 -9.108 1.00 97.75 89 GLU A N 1
ATOM 705 C CA . GLU A 1 89 ? -4.577 0.784 -9.503 1.00 97.75 89 GLU A CA 1
ATOM 706 C C . GLU A 1 89 ? -3.969 -0.308 -10.398 1.00 97.75 89 GLU A C 1
ATOM 708 O O . GLU A 1 89 ? -3.306 0.007 -11.379 1.00 97.75 89 GLU A O 1
ATOM 713 N N . TYR A 1 90 ? -4.239 -1.589 -10.129 1.00 97.88 90 TYR A N 1
ATOM 714 C CA . TYR A 1 90 ? -3.754 -2.686 -10.976 1.00 97.88 90 TYR A CA 1
ATOM 715 C C . TYR A 1 90 ? -4.426 -2.742 -12.348 1.00 97.88 90 TYR A C 1
ATOM 717 O O . TYR A 1 90 ? -3.766 -3.106 -13.318 1.00 97.88 90 TYR A O 1
ATOM 725 N N . ILE A 1 91 ? -5.714 -2.404 -12.437 1.00 97.88 91 ILE A N 1
ATOM 726 C CA . ILE A 1 91 ? -6.451 -2.376 -13.710 1.00 97.88 91 ILE A CA 1
ATOM 727 C C . ILE A 1 91 ? -5.953 -1.229 -14.598 1.00 97.88 91 ILE A C 1
ATOM 729 O O . ILE A 1 91 ? -5.801 -1.414 -15.802 1.00 97.88 91 ILE A O 1
ATOM 733 N N . GLU A 1 92 ? -5.655 -0.074 -14.003 1.00 97.38 92 GLU A N 1
ATOM 734 C CA . GLU A 1 92 ? -5.207 1.132 -14.713 1.00 97.38 92 GLU A CA 1
ATOM 735 C C . GLU A 1 92 ? -3.679 1.208 -14.901 1.00 97.38 92 GLU A C 1
ATOM 737 O O . GLU A 1 92 ? -3.158 2.200 -15.417 1.00 97.38 92 GLU A O 1
ATOM 742 N N . ALA A 1 93 ? -2.931 0.187 -14.472 1.00 97.50 93 ALA A N 1
ATOM 743 C CA . ALA A 1 93 ? -1.478 0.186 -14.571 1.00 97.50 93 ALA A CA 1
ATOM 744 C C . ALA A 1 93 ? -1.012 0.207 -16.040 1.00 97.50 93 ALA A C 1
ATOM 746 O O . ALA A 1 93 ? -1.405 -0.661 -16.821 1.00 97.50 93 ALA A O 1
ATOM 747 N N . PRO A 1 94 ? -0.104 1.125 -16.432 1.00 97.00 94 PRO A N 1
ATOM 748 C CA . PRO A 1 94 ? 0.444 1.159 -17.791 1.00 97.00 94 PRO A CA 1
ATOM 749 C C . PRO A 1 94 ? 1.531 0.091 -18.021 1.00 97.00 94 PRO A C 1
ATOM 751 O O . PRO A 1 94 ? 2.193 0.096 -19.056 1.00 97.00 94 PRO A O 1
ATOM 754 N N . PHE A 1 95 ? 1.750 -0.793 -17.045 1.00 97.94 95 PHE A N 1
ATOM 755 C CA . PHE A 1 95 ? 2.692 -1.905 -17.076 1.00 97.94 95 PHE A CA 1
ATOM 756 C C . PHE A 1 95 ? 2.080 -3.114 -16.356 1.00 97.94 95 PHE A C 1
ATOM 758 O O . PHE A 1 95 ? 1.226 -2.984 -15.482 1.00 97.94 95 PHE A O 1
ATOM 765 N N . THR A 1 96 ? 2.547 -4.303 -16.705 1.00 97.88 96 THR A N 1
ATOM 766 C CA . THR A 1 96 ? 2.089 -5.599 -16.200 1.00 97.88 96 THR A CA 1
ATOM 767 C C . THR A 1 96 ? 3.210 -6.323 -15.455 1.00 97.88 96 THR A C 1
ATOM 769 O O . THR A 1 96 ? 4.363 -5.892 -15.442 1.00 97.88 96 THR A O 1
ATOM 772 N N . ILE A 1 97 ? 2.904 -7.473 -14.848 1.00 98.19 97 ILE A N 1
ATOM 773 C CA . ILE A 1 97 ? 3.914 -8.312 -14.181 1.00 98.19 97 ILE A CA 1
ATOM 774 C C . ILE A 1 97 ? 5.016 -8.812 -15.134 1.00 98.19 97 ILE A C 1
ATOM 776 O O . ILE A 1 97 ? 6.133 -9.081 -14.689 1.00 98.19 97 ILE A O 1
ATOM 780 N N . ALA A 1 98 ? 4.712 -8.914 -16.432 1.00 97.56 98 ALA A N 1
ATOM 781 C CA . ALA A 1 98 ? 5.644 -9.355 -17.465 1.00 97.56 98 ALA A CA 1
ATOM 782 C C . ALA A 1 98 ? 6.569 -8.229 -17.966 1.00 97.56 98 ALA A C 1
ATOM 784 O O . ALA A 1 98 ? 7.554 -8.509 -18.653 1.00 97.56 98 ALA A O 1
ATOM 785 N N . ASP A 1 99 ? 6.292 -6.972 -17.606 1.00 96.44 99 ASP A N 1
ATOM 786 C CA . ASP A 1 99 ? 7.045 -5.817 -18.088 1.00 96.44 99 ASP A CA 1
ATOM 787 C C . ASP A 1 99 ? 8.289 -5.571 -17.236 1.00 96.44 99 ASP A C 1
ATOM 789 O O . ASP A 1 99 ? 8.318 -4.754 -16.308 1.00 96.44 99 ASP A O 1
ATOM 793 N N . SER A 1 100 ? 9.356 -6.280 -17.612 1.00 95.38 100 SER A N 1
ATOM 794 C CA . SER A 1 100 ? 10.690 -6.221 -17.007 1.00 95.38 100 SER A CA 1
ATOM 795 C C . SER A 1 100 ? 10.726 -6.604 -15.518 1.00 95.38 100 SER A C 1
ATOM 797 O O . SER A 1 100 ? 9.728 -6.957 -14.887 1.00 95.38 100 SER A O 1
ATOM 799 N N . VAL A 1 101 ? 11.914 -6.488 -14.921 1.00 97.12 101 VAL A N 1
ATOM 800 C CA . VAL A 1 101 ? 12.095 -6.660 -13.476 1.00 97.12 101 VAL A CA 1
ATOM 801 C C . VAL A 1 101 ? 11.338 -5.601 -12.660 1.00 97.12 101 VAL A C 1
ATOM 803 O O . VAL A 1 101 ? 10.998 -5.855 -11.505 1.00 97.12 101 VAL A O 1
ATOM 806 N N . TYR A 1 102 ? 11.015 -4.441 -13.249 1.00 97.81 102 TYR A N 1
ATOM 807 C CA . TYR A 1 102 ? 10.196 -3.420 -12.594 1.00 97.81 102 TYR A CA 1
ATOM 808 C C . TYR A 1 102 ? 8.786 -3.943 -12.307 1.00 97.81 102 TYR A C 1
ATOM 810 O O . TYR A 1 102 ? 8.380 -3.977 -11.147 1.00 97.81 102 TYR A O 1
ATOM 818 N N . GLY A 1 103 ? 8.071 -4.420 -13.332 1.00 97.88 103 GLY A N 1
ATOM 819 C CA . GLY A 1 103 ? 6.723 -4.965 -13.177 1.00 97.88 103 GLY A CA 1
ATOM 820 C C . GLY A 1 103 ? 6.708 -6.180 -12.254 1.00 97.88 103 GLY A C 1
ATOM 821 O O . GLY A 1 103 ? 5.913 -6.242 -11.317 1.00 97.88 103 GLY A O 1
ATOM 822 N N . SER A 1 104 ? 7.656 -7.103 -12.436 1.00 97.88 104 SER A N 1
ATOM 823 C CA . SER A 1 104 ? 7.781 -8.283 -11.573 1.00 97.88 104 SER A CA 1
ATOM 824 C C . SER A 1 104 ? 7.991 -7.921 -10.097 1.00 97.88 104 SER A C 1
ATOM 826 O O . SER A 1 104 ? 7.288 -8.442 -9.234 1.00 97.88 104 SER A O 1
ATOM 828 N N . THR A 1 105 ? 8.926 -7.021 -9.776 1.00 98.06 105 THR A N 1
ATOM 829 C CA . THR A 1 105 ? 9.184 -6.636 -8.374 1.00 98.06 105 THR A CA 1
ATOM 830 C C . THR A 1 105 ? 8.049 -5.810 -7.777 1.00 98.06 105 THR A C 1
ATOM 832 O O . THR A 1 105 ? 7.707 -6.029 -6.614 1.00 98.06 105 THR A O 1
ATOM 835 N N . PHE A 1 106 ? 7.422 -4.932 -8.567 1.00 98.31 106 PHE A N 1
ATOM 836 C CA . PHE A 1 106 ? 6.256 -4.155 -8.155 1.00 98.31 106 PHE A CA 1
ATOM 837 C C . PHE A 1 106 ? 5.091 -5.076 -7.774 1.00 98.31 106 PHE A C 1
ATOM 839 O O . PHE A 1 106 ? 4.747 -5.147 -6.596 1.00 98.31 106 PHE A O 1
ATOM 846 N N . PHE A 1 107 ? 4.545 -5.841 -8.729 1.00 98.38 107 PHE A N 1
ATOM 847 C CA . PHE A 1 107 ? 3.334 -6.645 -8.518 1.00 98.38 107 PHE A CA 1
ATOM 848 C C . PHE A 1 107 ? 3.526 -7.770 -7.499 1.00 98.38 107 PHE A C 1
ATOM 850 O O . PHE A 1 107 ? 2.581 -8.115 -6.792 1.00 98.38 107 PHE A O 1
ATOM 857 N N . MET A 1 108 ? 4.731 -8.335 -7.375 1.00 98.31 108 MET A N 1
ATOM 858 C CA . MET A 1 108 ? 4.997 -9.342 -6.344 1.00 98.31 108 MET A CA 1
ATOM 859 C C . MET A 1 108 ? 4.988 -8.728 -4.942 1.00 98.31 108 MET A C 1
ATOM 861 O O . MET A 1 108 ? 4.340 -9.268 -4.046 1.00 98.31 108 MET A O 1
ATOM 865 N N . ALA A 1 109 ? 5.665 -7.595 -4.737 1.00 98.19 109 ALA A N 1
ATOM 866 C CA . ALA A 1 109 ? 5.723 -6.957 -3.426 1.00 98.19 109 ALA A CA 1
ATOM 867 C C . ALA A 1 109 ? 4.351 -6.410 -2.998 1.00 98.19 109 ALA A C 1
ATOM 869 O O . ALA A 1 109 ? 3.878 -6.710 -1.897 1.00 98.19 109 ALA A O 1
ATOM 870 N N . THR A 1 110 ? 3.692 -5.647 -3.872 1.00 98.25 110 THR A N 1
ATOM 871 C CA . THR A 1 110 ? 2.386 -5.038 -3.587 1.00 98.25 110 THR A CA 1
ATOM 872 C C . THR A 1 110 ? 1.268 -6.077 -3.586 1.00 98.25 110 THR A C 1
ATOM 874 O O . THR A 1 110 ? 0.374 -6.006 -2.746 1.00 98.25 110 THR A O 1
ATOM 877 N N . GLY A 1 111 ? 1.337 -7.105 -4.437 1.00 98.38 111 GLY A N 1
ATOM 878 C CA . GLY A 1 111 ? 0.361 -8.196 -4.487 1.00 98.38 111 GLY A CA 1
ATOM 879 C C . GLY A 1 111 ? 0.352 -9.023 -3.207 1.00 98.38 111 GLY A C 1
ATOM 880 O O . GLY A 1 111 ? -0.708 -9.227 -2.614 1.00 98.38 111 GLY A O 1
ATOM 881 N N . PHE A 1 112 ? 1.527 -9.431 -2.714 1.00 98.44 112 PHE A N 1
ATOM 882 C CA . PHE A 1 112 ? 1.597 -10.113 -1.422 1.00 98.44 112 PHE A CA 1
ATOM 883 C C . PHE A 1 112 ? 1.157 -9.210 -0.277 1.00 98.44 112 PHE A C 1
ATOM 885 O O . PHE A 1 112 ? 0.461 -9.686 0.616 1.00 98.44 112 PHE A O 1
ATOM 892 N N . HIS A 1 113 ? 1.509 -7.925 -0.293 1.00 98.44 113 HIS A N 1
ATOM 893 C CA . HIS A 1 113 ? 0.986 -6.982 0.691 1.00 98.44 113 HIS A CA 1
ATOM 894 C C . HIS A 1 113 ? -0.550 -6.916 0.659 1.00 98.44 113 HIS A C 1
ATOM 896 O O . HIS A 1 113 ? -1.174 -7.068 1.705 1.00 98.44 113 HIS A O 1
ATOM 902 N N . GLY A 1 114 ? -1.163 -6.810 -0.523 1.00 98.12 114 GLY A N 1
ATOM 903 C CA . GLY A 1 114 ? -2.619 -6.811 -0.693 1.00 98.12 114 GLY A CA 1
ATOM 904 C C . GLY A 1 114 ? -3.288 -8.072 -0.139 1.00 98.12 114 GLY A C 1
ATOM 905 O O . GLY A 1 114 ? -4.288 -7.976 0.568 1.00 98.12 114 GLY A O 1
ATOM 906 N N . VAL A 1 115 ? -2.695 -9.252 -0.354 1.00 98.25 115 VAL A N 1
ATOM 907 C CA . VAL A 1 115 ? -3.171 -10.502 0.270 1.00 98.25 115 VAL A CA 1
ATOM 908 C C . VAL A 1 115 ? -3.091 -10.437 1.799 1.00 98.25 115 VAL A C 1
ATOM 910 O O . VAL A 1 115 ? -4.020 -10.868 2.477 1.00 98.25 115 VAL A O 1
ATOM 913 N N . HIS A 1 116 ? -2.018 -9.877 2.367 1.00 98.25 116 HIS A N 1
ATOM 914 C CA . HIS A 1 116 ? -1.913 -9.711 3.821 1.00 98.25 116 HIS A CA 1
ATOM 915 C C . HIS A 1 116 ? -2.962 -8.734 4.366 1.00 98.25 116 HIS A C 1
ATOM 917 O O . HIS A 1 116 ? -3.500 -8.980 5.444 1.00 98.25 116 HIS A O 1
ATOM 923 N N . VAL A 1 117 ? -3.286 -7.665 3.629 1.00 98.31 117 VAL A N 1
ATOM 924 C CA . VAL A 1 117 ? -4.368 -6.740 4.002 1.00 98.31 117 VAL A CA 1
ATOM 925 C C . VAL A 1 117 ? -5.714 -7.461 3.998 1.00 98.31 117 VAL A C 1
ATOM 927 O O . VAL A 1 117 ? -6.430 -7.369 4.987 1.00 98.31 117 VAL A O 1
ATOM 930 N N . LEU A 1 118 ? -6.022 -8.255 2.966 1.00 97.88 118 LEU A N 1
ATOM 931 C CA . LEU A 1 118 ? -7.247 -9.064 2.911 1.00 97.88 118 LEU A CA 1
ATOM 932 C C . LEU A 1 118 ? -7.374 -10.010 4.111 1.00 97.88 118 LEU A C 1
ATOM 934 O O . LEU A 1 118 ? -8.420 -10.045 4.756 1.00 97.88 118 LEU A O 1
ATOM 938 N N . ILE A 1 119 ? -6.302 -10.738 4.442 1.00 98.19 119 ILE A N 1
ATOM 939 C CA . ILE A 1 119 ? -6.269 -11.620 5.618 1.00 98.19 119 ILE A CA 1
ATOM 940 C C . ILE A 1 119 ? -6.509 -10.806 6.896 1.00 98.19 119 ILE A C 1
ATOM 942 O O . ILE A 1 119 ? -7.340 -11.188 7.717 1.00 98.19 119 ILE A O 1
ATOM 946 N N . GLY A 1 120 ? -5.835 -9.664 7.048 1.00 97.88 120 GLY A N 1
ATOM 947 C CA . GLY A 1 120 ? -6.013 -8.771 8.192 1.00 97.88 120 GLY A CA 1
ATOM 948 C C . GLY A 1 120 ? -7.447 -8.258 8.329 1.00 97.88 120 GLY A C 1
ATOM 949 O O . GLY A 1 120 ? -8.011 -8.313 9.416 1.00 97.88 120 GLY A O 1
ATOM 950 N N . THR A 1 121 ? -8.074 -7.831 7.233 1.00 97.19 121 THR A N 1
ATOM 951 C CA . THR A 1 121 ? -9.478 -7.399 7.224 1.00 97.19 121 THR A CA 1
ATOM 952 C C . THR A 1 121 ? -10.418 -8.544 7.592 1.00 97.19 121 THR A C 1
ATOM 954 O O . THR A 1 121 ? -11.323 -8.337 8.393 1.00 97.19 121 THR A O 1
ATOM 957 N N . THR A 1 122 ? -10.187 -9.764 7.091 1.00 96.94 122 THR A N 1
ATOM 958 C CA . THR A 1 122 ? -10.995 -10.926 7.501 1.00 96.94 122 THR A CA 1
ATOM 959 C C . THR A 1 122 ? -10.808 -11.293 8.970 1.00 96.94 122 THR A C 1
ATOM 961 O O . THR A 1 122 ? -11.761 -11.725 9.601 1.00 96.94 122 THR A O 1
ATOM 964 N N . PHE A 1 123 ? -9.611 -11.091 9.526 1.00 96.94 123 PHE A N 1
ATOM 965 C CA . PHE A 1 123 ? -9.336 -11.340 10.939 1.00 96.94 123 PHE A CA 1
ATOM 966 C C . PHE A 1 123 ? -10.009 -10.317 11.859 1.00 96.94 123 PHE A C 1
ATOM 968 O O . PHE A 1 123 ? -10.386 -10.667 12.964 1.00 96.94 123 PHE A O 1
ATOM 975 N N . LEU A 1 124 ? -10.162 -9.065 11.420 1.00 94.94 124 LEU A N 1
ATOM 976 C CA . LEU A 1 124 ? -10.891 -8.054 12.193 1.00 94.94 124 LEU A CA 1
ATOM 977 C C . LEU A 1 124 ? -12.405 -8.298 12.199 1.00 94.94 124 LEU A C 1
ATOM 979 O O . LEU A 1 124 ? -13.060 -7.960 13.177 1.00 94.94 124 LEU A O 1
ATOM 983 N N . LEU A 1 125 ? -12.930 -8.897 11.128 1.00 91.44 125 LEU A N 1
ATOM 984 C CA . LEU A 1 125 ? -14.360 -9.128 10.930 1.00 91.44 125 LEU A CA 1
ATOM 985 C C . LEU A 1 125 ? -14.921 -10.332 11.716 1.00 91.44 125 LEU A C 1
ATOM 987 O O . LEU A 1 125 ? -16.137 -10.415 11.899 1.00 91.44 125 LEU A O 1
ATOM 991 N N . ILE A 1 126 ? -14.074 -11.283 12.129 1.00 79.00 126 ILE A N 1
ATOM 992 C CA . ILE A 1 126 ? -14.461 -12.549 12.789 1.00 79.00 126 ILE A CA 1
ATOM 993 C C . ILE A 1 126 ? -14.021 -12.530 14.252 1.00 79.00 126 ILE A C 1
ATOM 995 O O . ILE A 1 126 ? -14.861 -12.879 15.113 1.00 79.00 126 ILE A O 1
#